Protein AF-A0AAW6TFB7-F1 (afdb_monomer_lite)

pLDDT: mean 73.5, std 18.52, range [32.44, 96.94]

Structure (mmCIF, N/CA/C/O backbone):
data_AF-A0AAW6TFB7-F1
#
_entry.id   AF-A0AAW6TFB7-F1
#
loop_
_atom_site.group_PDB
_atom_site.id
_atom_site.type_symbol
_atom_site.label_atom_id
_atom_site.label_alt_id
_atom_site.label_comp_id
_atom_site.label_asym_id
_atom_site.label_entity_id
_atom_site.label_seq_id
_atom_site.pdbx_PDB_ins_code
_atom_site.Cartn_x
_atom_site.Cartn_y
_atom_site.Cartn_z
_atom_site.occupancy
_atom_site.B_iso_or_equiv
_atom_site.auth_seq_id
_atom_site.auth_comp_id
_atom_site.auth_asym_id
_atom_site.auth_atom_id
_atom_site.pdbx_PDB_model_num
ATOM 1 N N . MET A 1 1 ? 3.424 -14.953 15.404 1.00 32.44 1 MET A N 1
ATOM 2 C CA . MET A 1 1 ? 2.040 -15.189 15.863 1.00 32.44 1 MET A CA 1
ATOM 3 C C . MET A 1 1 ? 1.141 -14.223 15.109 1.00 32.44 1 MET A C 1
ATOM 5 O O . MET A 1 1 ? 1.330 -13.026 15.264 1.00 32.44 1 MET A O 1
ATOM 9 N N . GLY A 1 2 ? 0.289 -14.714 14.208 1.00 36.44 2 GLY A N 1
ATOM 10 C CA . GLY A 1 2 ? -0.618 -13.869 13.423 1.00 36.44 2 GLY A CA 1
ATOM 11 C C . GLY A 1 2 ? -1.958 -13.736 14.136 1.00 36.44 2 GLY A C 1
ATOM 12 O O . GLY A 1 2 ? -2.576 -14.748 14.450 1.00 36.44 2 GLY A O 1
ATOM 13 N N . SER A 1 3 ? -2.389 -12.512 14.426 1.00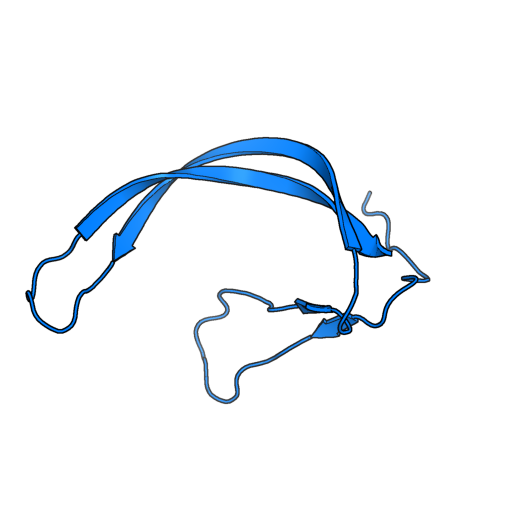 40.28 3 SER A N 1
ATOM 14 C CA . SER A 1 3 ? -3.722 -12.238 14.959 1.00 40.28 3 SER A CA 1
ATOM 15 C C . SER A 1 3 ? -4.740 -12.267 13.819 1.00 40.28 3 SER A C 1
ATOM 17 O O . SER A 1 3 ? -4.764 -11.400 12.949 1.00 40.28 3 SER A O 1
ATOM 19 N N . THR A 1 4 ? -5.592 -13.288 13.807 1.00 38.97 4 THR A N 1
ATOM 20 C CA . THR A 1 4 ? -6.770 -13.336 12.937 1.00 38.97 4 THR A CA 1
ATOM 21 C C . THR A 1 4 ? -7.858 -12.449 13.548 1.00 38.97 4 THR A C 1
ATOM 23 O O . THR A 1 4 ? -8.340 -12.719 14.645 1.00 38.97 4 THR A O 1
ATOM 26 N N . LEU A 1 5 ? -8.231 -11.369 12.858 1.00 41.84 5 LEU A N 1
ATOM 27 C CA . LEU A 1 5 ? -9.372 -10.517 13.214 1.00 41.84 5 LEU A CA 1
ATOM 28 C C . LEU A 1 5 ? -10.673 -11.277 12.911 1.00 41.84 5 LEU A C 1
ATOM 30 O O . LEU A 1 5 ? -11.011 -11.485 11.750 1.00 41.84 5 LEU A O 1
ATOM 34 N N . LEU A 1 6 ? -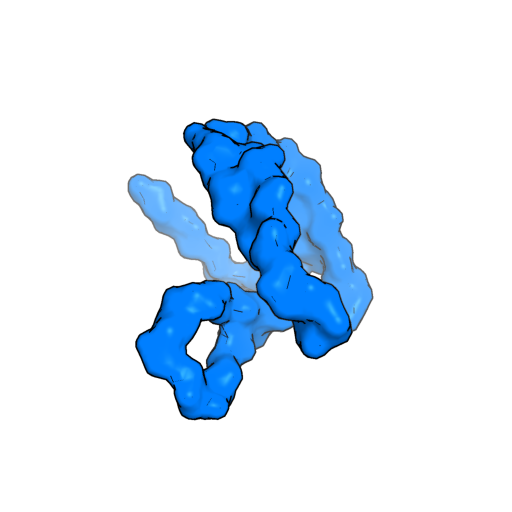11.377 -11.721 13.956 1.00 52.19 6 LEU A N 1
ATOM 35 C CA . LEU A 1 6 ? -12.533 -12.624 13.842 1.00 52.19 6 LEU A CA 1
ATOM 36 C C . LEU A 1 6 ? -13.872 -11.923 13.535 1.00 52.19 6 LEU A C 1
ATOM 38 O O . LEU A 1 6 ? -14.827 -12.607 13.180 1.00 52.19 6 LEU A O 1
ATOM 42 N N . SER A 1 7 ? -13.948 -10.587 13.611 1.00 53.69 7 SER A N 1
ATOM 43 C CA . SER A 1 7 ? -15.202 -9.840 13.392 1.00 53.69 7 SER A CA 1
ATOM 44 C C . SER A 1 7 ? -14.950 -8.445 12.798 1.00 53.69 7 SER A C 1
ATOM 46 O O . SER A 1 7 ? -14.920 -7.458 13.541 1.00 53.69 7 SER A O 1
ATOM 48 N N . PRO A 1 8 ? -14.723 -8.311 11.480 1.00 55.12 8 PRO A N 1
ATOM 49 C CA . PRO A 1 8 ? -14.591 -6.998 10.858 1.00 55.12 8 PRO A CA 1
ATOM 50 C C . PRO A 1 8 ? -15.921 -6.227 10.956 1.00 55.12 8 PRO A C 1
ATOM 52 O O . PRO A 1 8 ? -16.990 -6.784 10.723 1.00 55.12 8 PRO A O 1
ATOM 55 N N . ARG A 1 9 ? -15.866 -4.932 11.304 1.00 64.12 9 ARG A N 1
ATOM 56 C CA . ARG A 1 9 ? -17.059 -4.057 11.389 1.00 64.12 9 ARG A CA 1
ATOM 57 C C . ARG A 1 9 ? -17.687 -3.747 10.027 1.0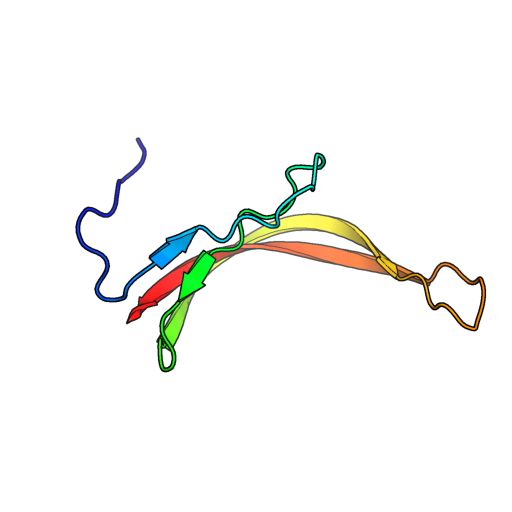0 64.12 9 ARG A C 1
ATOM 59 O O . ARG A 1 9 ? -18.820 -3.285 9.976 1.00 64.12 9 ARG A O 1
ATOM 66 N N . THR A 1 10 ? -16.954 -3.998 8.945 1.00 60.97 10 THR A N 1
ATOM 67 C CA . THR A 1 10 ? -17.408 -3.819 7.566 1.00 60.97 10 THR A CA 1
ATOM 68 C C . THR A 1 10 ? -17.229 -5.113 6.781 1.00 60.97 10 THR A C 1
ATOM 70 O O . THR A 1 10 ? -16.338 -5.910 7.082 1.00 60.97 10 THR A O 1
ATOM 73 N N . ASN A 1 11 ? -18.063 -5.321 5.765 1.00 63.41 11 ASN A N 1
ATOM 74 C CA . ASN A 1 11 ? -17.953 -6.486 4.896 1.00 63.41 11 ASN A CA 1
ATOM 75 C C . ASN A 1 11 ? -16.714 -6.362 4.005 1.00 63.41 11 ASN A C 1
ATOM 77 O O . ASN A 1 11 ? -16.468 -5.320 3.394 1.00 63.41 11 ASN A O 1
ATOM 81 N N . VAL A 1 12 ? -15.953 -7.449 3.938 1.00 58.31 12 VAL A N 1
ATOM 82 C CA . VAL A 1 12 ? -14.704 -7.554 3.190 1.00 58.31 12 VAL A CA 1
ATOM 83 C C . VAL A 1 12 ? -14.902 -8.608 2.112 1.00 58.31 12 VAL A C 1
ATOM 85 O O . VAL A 1 12 ? -15.135 -9.775 2.426 1.00 58.31 12 VAL A O 1
ATOM 88 N N . TYR A 1 13 ? -14.811 -8.210 0.846 1.00 59.88 13 TYR A N 1
ATOM 89 C CA . TYR A 1 13 ? -14.973 -9.129 -0.277 1.00 59.88 13 TYR A CA 1
ATOM 90 C C . TYR A 1 13 ? -13.626 -9.369 -0.942 1.00 59.88 13 TYR A C 1
ATOM 92 O O . TYR A 1 13 ? -12.934 -8.425 -1.321 1.00 59.88 13 TYR A O 1
ATOM 100 N N . VAL A 1 14 ? -13.264 -10.642 -1.097 1.00 55.78 14 VAL A N 1
ATOM 101 C CA . VAL A 1 14 ? -12.131 -11.023 -1.941 1.00 55.78 14 VAL A CA 1
ATOM 102 C C . VAL A 1 14 ? -12.592 -10.896 -3.384 1.00 55.78 14 VAL A C 1
ATOM 104 O O . VAL A 1 14 ? -13.426 -11.680 -3.840 1.00 55.78 14 VAL A O 1
ATOM 107 N N . PHE A 1 15 ? -12.065 -9.911 -4.102 1.00 56.44 15 PHE A N 1
ATOM 108 C CA . PHE A 1 15 ? -12.325 -9.778 -5.524 1.00 56.44 15 PHE A CA 1
ATOM 109 C C . PHE A 1 15 ? -11.294 -10.601 -6.296 1.00 56.44 15 PHE A C 1
ATOM 111 O O . PHE A 1 15 ? -10.086 -10.462 -6.109 1.00 56.44 15 PHE A O 1
ATOM 118 N N . LYS A 1 16 ? -11.776 -11.512 -7.145 1.00 58.03 16 LYS A N 1
ATOM 119 C CA . LYS A 1 16 ? -10.935 -12.297 -8.049 1.00 58.03 16 LYS A CA 1
ATOM 120 C C . LYS A 1 16 ? -11.309 -11.935 -9.478 1.00 58.03 16 LYS A C 1
ATOM 122 O O . LYS A 1 16 ? -12.397 -12.289 -9.932 1.00 58.03 16 LYS A O 1
ATOM 127 N N . GLN A 1 17 ? -10.404 -11.275 -10.196 1.00 56.78 17 GLN A N 1
ATOM 128 C CA . GLN A 1 17 ? -10.562 -11.103 -11.638 1.00 56.78 17 GLN A CA 1
ATOM 129 C C . GLN A 1 17 ? -10.562 -12.481 -12.321 1.00 56.78 17 GLN A C 1
ATOM 131 O O . GLN A 1 17 ? -9.709 -13.335 -12.069 1.00 56.78 17 GLN A O 1
ATOM 136 N N . LYS A 1 18 ? -11.572 -12.739 -13.156 1.00 54.25 18 LYS A N 1
ATOM 137 C CA . LYS A 1 18 ? -11.725 -14.009 -13.875 1.00 54.25 18 LYS A CA 1
ATOM 138 C C . LYS A 1 18 ? -10.705 -14.055 -15.023 1.00 54.25 18 LYS A C 1
ATOM 140 O O . LYS A 1 18 ? -10.735 -13.185 -15.882 1.00 54.25 18 LYS A O 1
ATOM 145 N N . GLY A 1 19 ? -9.841 -15.076 -15.053 1.00 56.28 19 GLY A N 1
ATOM 146 C CA . GLY A 1 19 ? -8.903 -15.318 -16.163 1.00 56.28 19 GLY A CA 1
ATOM 147 C C . GLY A 1 19 ? -7.489 -14.743 -16.004 1.00 56.28 19 GLY A C 1
ATOM 148 O O . GLY A 1 19 ? -6.753 -14.713 -16.985 1.00 56.28 19 GLY A O 1
ATOM 149 N N . THR A 1 20 ? -7.084 -14.302 -14.808 1.00 56.78 20 THR A N 1
ATOM 150 C CA . THR A 1 20 ? -5.713 -13.824 -14.559 1.00 56.78 20 THR A CA 1
ATOM 151 C C . THR A 1 20 ? -4.864 -14.900 -13.868 1.00 56.78 20 THR A C 1
ATOM 153 O O . THR A 1 20 ? -5.177 -15.361 -12.773 1.00 56.78 20 THR A O 1
ATOM 156 N N . ASP A 1 21 ? -3.779 -15.312 -14.530 1.00 50.06 21 ASP A N 1
ATOM 157 C CA . ASP A 1 21 ? -2.829 -16.342 -14.053 1.00 50.06 21 ASP A CA 1
ATOM 158 C C . ASP A 1 21 ? -1.667 -15.747 -13.233 1.00 50.06 21 ASP A C 1
ATOM 160 O O . ASP A 1 21 ? -0.833 -16.443 -12.656 1.00 50.06 21 ASP A O 1
ATOM 164 N N . LYS A 1 22 ? -1.594 -14.413 -13.186 1.00 49.69 22 LYS A N 1
ATOM 165 C CA . LYS A 1 22 ? -0.552 -13.654 -12.494 1.00 49.69 22 LYS A CA 1
ATOM 166 C C . LYS A 1 22 ? -1.162 -13.143 -11.196 1.00 49.69 22 LYS A C 1
ATOM 168 O O . LYS A 1 22 ? -1.860 -12.137 -11.197 1.00 49.69 22 LYS A O 1
ATOM 173 N N . GLY A 1 23 ? -0.955 -13.886 -10.110 1.00 46.53 23 GLY A N 1
ATOM 174 C CA . 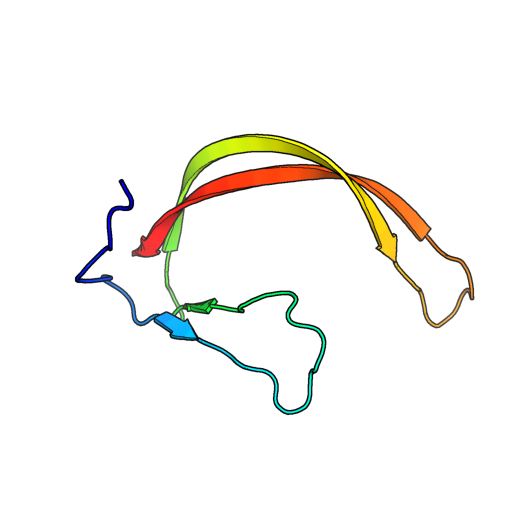GLY A 1 23 ? -1.510 -13.621 -8.778 1.00 46.53 23 GLY A CA 1
ATOM 175 C C . GLY A 1 23 ? -0.955 -12.373 -8.090 1.00 46.53 23 GLY A C 1
ATOM 176 O O . GLY A 1 23 ? -0.445 -12.467 -6.976 1.00 46.53 23 GLY A O 1
ATOM 177 N N . HIS A 1 24 ? -1.025 -11.215 -8.734 1.00 46.16 24 HIS A N 1
ATOM 178 C CA . HIS A 1 24 ? -0.602 -9.950 -8.160 1.00 46.16 24 HIS A CA 1
ATOM 179 C C . HIS A 1 24 ? -1.849 -9.138 -7.834 1.00 46.16 24 HIS A C 1
ATOM 181 O O . HIS A 1 24 ? -2.614 -8.806 -8.727 1.00 46.16 24 HIS A O 1
ATOM 187 N N . GLU A 1 25 ? -2.010 -8.870 -6.538 1.00 52.12 25 GLU A N 1
ATOM 188 C CA . GLU A 1 25 ? -3.104 -8.119 -5.914 1.00 52.12 25 GLU A CA 1
ATOM 189 C C . GLU A 1 25 ? -4.340 -8.980 -5.609 1.00 52.12 25 GLU A C 1
ATOM 191 O O . GLU A 1 25 ? -5.239 -9.201 -6.415 1.00 52.12 25 GLU A O 1
ATOM 196 N N . LYS A 1 26 ? -4.395 -9.480 -4.366 1.00 54.34 26 LYS A N 1
ATOM 197 C CA . LYS A 1 26 ? -5.676 -9.836 -3.751 1.00 54.34 26 LYS A CA 1
ATOM 198 C C . LYS A 1 26 ? -6.393 -8.519 -3.488 1.00 54.34 26 LYS A C 1
ATOM 200 O O . LYS A 1 26 ? -6.188 -7.906 -2.444 1.00 54.34 26 LYS A O 1
ATOM 205 N N . GLU A 1 27 ? -7.158 -8.060 -4.466 1.00 58.25 27 GLU A N 1
ATOM 206 C CA . GLU A 1 27 ? -8.017 -6.900 -4.301 1.00 58.25 27 GLU A CA 1
ATOM 207 C C . GLU A 1 27 ? -9.062 -7.218 -3.232 1.00 58.25 27 GLU A C 1
ATOM 209 O O . GLU A 1 27 ? -9.780 -8.223 -3.280 1.00 58.25 27 GLU A O 1
ATOM 214 N N . VAL A 1 28 ? -9.101 -6.361 -2.222 1.00 64.19 28 VAL A N 1
ATOM 215 C CA . VAL A 1 28 ? -10.069 -6.434 -1.143 1.00 64.19 28 VAL A CA 1
ATOM 216 C C . VAL A 1 28 ? -10.983 -5.232 -1.289 1.00 64.19 28 VAL A C 1
ATOM 218 O O . VAL A 1 28 ? -10.531 -4.092 -1.208 1.00 64.19 28 VAL A O 1
ATOM 221 N N . VAL A 1 29 ? -12.266 -5.490 -1.526 1.00 68.69 29 VAL A N 1
ATOM 222 C CA . VAL A 1 29 ? -13.268 -4.434 -1.682 1.00 68.69 29 VAL A CA 1
ATOM 223 C C . VAL A 1 29 ? -13.960 -4.215 -0.343 1.00 68.69 29 VAL A C 1
ATOM 225 O O . VAL A 1 29 ? -14.465 -5.163 0.266 1.00 68.69 29 VAL A O 1
ATOM 228 N N . PHE A 1 30 ? -13.986 -2.959 0.099 1.00 73.12 30 PHE A N 1
ATOM 229 C CA . PHE A 1 30 ? -14.742 -2.517 1.268 1.00 73.12 30 PHE A CA 1
ATOM 230 C C . PHE A 1 30 ? -16.111 -1.984 0.842 1.00 73.12 30 PHE A C 1
ATOM 232 O O . PHE A 1 30 ? -16.269 -1.470 -0.267 1.00 73.12 30 PHE A O 1
ATOM 239 N N . ALA A 1 31 ? -17.105 -2.090 1.726 1.00 74.38 31 ALA A N 1
ATOM 240 C CA . ALA A 1 31 ? -18.410 -1.483 1.489 1.00 74.38 31 ALA A CA 1
ATOM 241 C C . ALA A 1 31 ? -18.292 0.037 1.265 1.00 74.38 31 ALA A C 1
ATOM 243 O O . ALA A 1 31 ? -17.426 0.703 1.841 1.00 74.38 31 ALA A O 1
ATOM 244 N N . SER A 1 32 ? -19.188 0.591 0.444 1.00 74.19 32 SER A N 1
ATOM 245 C CA . SER A 1 32 ? -19.240 2.038 0.214 1.00 74.19 32 SER A CA 1
ATOM 246 C C . SER A 1 32 ? -19.433 2.786 1.537 1.00 74.19 32 SER A C 1
ATOM 248 O O . SER A 1 32 ? -20.261 2.395 2.359 1.00 74.19 32 SER A O 1
ATOM 250 N N . GLY A 1 33 ? -18.647 3.844 1.749 1.00 79.75 33 GLY A N 1
ATOM 251 C CA . GLY A 1 33 ? -18.638 4.620 2.993 1.00 79.75 33 GLY A CA 1
ATOM 252 C C . GLY A 1 33 ? -17.683 4.114 4.081 1.00 79.75 33 GLY A C 1
ATOM 253 O O . GLY A 1 33 ? -17.580 4.773 5.115 1.00 79.75 33 GLY A O 1
ATOM 254 N N . ALA A 1 34 ? -16.961 3.007 3.859 1.00 81.12 34 ALA A N 1
ATOM 255 C CA . ALA A 1 34 ? -15.927 2.547 4.786 1.00 81.12 34 ALA A CA 1
ATOM 256 C C . ALA A 1 34 ? -14.847 3.622 4.986 1.00 81.12 34 ALA A C 1
ATOM 258 O O . ALA A 1 34 ? -14.311 4.183 4.025 1.00 81.12 34 ALA A O 1
ATOM 259 N N . LYS A 1 35 ? -14.506 3.895 6.246 1.00 82.38 35 LYS A N 1
ATOM 260 C CA . LYS A 1 35 ? -13.445 4.834 6.613 1.00 82.38 35 LYS A CA 1
ATOM 261 C C . LYS A 1 35 ? -12.175 4.060 6.938 1.00 82.38 35 LYS A C 1
ATOM 263 O O . LYS A 1 35 ? -12.180 3.187 7.804 1.00 82.38 35 LYS A O 1
ATOM 268 N N . LEU A 1 36 ? -11.089 4.406 6.249 1.00 86.00 36 LEU A N 1
ATOM 269 C CA . LEU A 1 36 ? -9.751 3.880 6.507 1.00 86.00 36 LEU A CA 1
ATOM 270 C C . LEU A 1 36 ? -8.947 4.906 7.304 1.00 86.00 36 LEU A C 1
ATOM 272 O O . LEU A 1 36 ? -8.705 6.015 6.828 1.00 86.00 36 LEU A O 1
ATOM 276 N N . THR A 1 37 ? -8.494 4.526 8.494 1.00 89.00 37 THR A N 1
ATOM 277 C CA . THR A 1 37 ? -7.630 5.368 9.331 1.00 89.00 37 THR A CA 1
ATOM 278 C C . THR A 1 37 ? -6.242 4.746 9.400 1.00 89.00 37 THR A C 1
ATOM 280 O O . THR A 1 37 ? -6.091 3.637 9.915 1.00 89.00 37 THR A O 1
ATOM 283 N N . LYS A 1 38 ? -5.219 5.451 8.893 1.00 91.25 38 LYS A N 1
ATOM 284 C CA . LYS A 1 38 ? -3.815 5.019 8.993 1.00 91.25 38 LYS A CA 1
ATOM 285 C C . LYS A 1 38 ? -3.379 5.039 10.459 1.00 91.25 38 LYS A C 1
ATOM 287 O O . LYS A 1 38 ? -3.433 6.085 11.097 1.00 91.25 38 LYS A O 1
ATOM 292 N N . VAL A 1 39 ? -2.938 3.895 10.970 1.00 93.94 39 VAL A N 1
ATOM 293 C CA . VAL A 1 39 ? -2.429 3.733 12.341 1.00 93.94 39 VAL A CA 1
ATOM 294 C C . VAL A 1 39 ? -0.911 3.812 12.342 1.00 93.94 39 VAL A C 1
ATOM 296 O O . VAL A 1 39 ? -0.317 4.564 13.112 1.00 93.94 39 VAL A O 1
ATOM 299 N N . LYS A 1 40 ? -0.277 3.047 11.452 1.00 93.50 40 LYS A N 1
ATOM 300 C CA . LYS A 1 40 ? 1.176 2.936 11.368 1.00 93.50 40 LYS A CA 1
ATOM 301 C C . LYS A 1 40 ? 1.618 2.757 9.927 1.00 93.50 40 LYS A C 1
ATOM 303 O O . LYS A 1 40 ? 0.901 2.202 9.099 1.00 93.50 40 LYS A O 1
ATOM 308 N N . GLU A 1 41 ? 2.824 3.221 9.650 1.00 95.94 41 GLU A N 1
ATOM 309 C CA . GLU A 1 41 ? 3.502 3.069 8.373 1.00 95.94 41 GLU A CA 1
ATOM 310 C C . GLU A 1 41 ? 4.907 2.537 8.630 1.00 95.94 41 GLU A C 1
ATOM 312 O O . GLU A 1 41 ? 5.620 3.029 9.507 1.00 95.94 41 GLU A O 1
ATOM 317 N N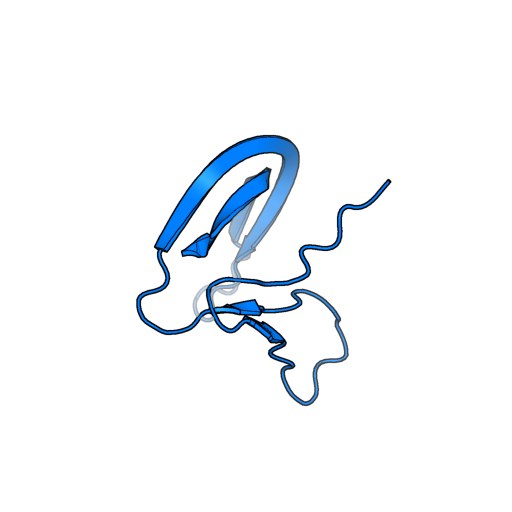 . HIS A 1 42 ? 5.294 1.504 7.891 1.00 95.88 42 HIS A N 1
ATOM 318 C CA . HIS A 1 42 ? 6.625 0.926 7.959 1.00 95.88 42 HIS A CA 1
ATOM 319 C C . HIS A 1 42 ? 7.234 0.893 6.565 1.00 95.88 42 HIS A C 1
ATOM 321 O O . HIS A 1 42 ? 6.725 0.219 5.671 1.00 95.88 42 HIS A O 1
ATOM 327 N N . TYR A 1 43 ? 8.315 1.645 6.381 1.00 96.00 43 TYR A N 1
ATOM 328 C CA . TYR A 1 43 ? 9.083 1.622 5.144 1.00 96.00 43 TYR A CA 1
ATOM 329 C C . TYR A 1 43 ? 9.746 0.258 4.957 1.00 96.00 43 TYR A C 1
ATOM 331 O O . TYR A 1 43 ? 10.337 -0.277 5.892 1.00 96.00 43 TYR A O 1
ATOM 339 N N . ILE A 1 44 ? 9.671 -0.273 3.739 1.00 96.00 44 ILE A N 1
ATOM 340 C CA . ILE A 1 44 ? 10.290 -1.547 3.375 1.00 96.00 44 ILE A CA 1
ATOM 341 C C . ILE A 1 44 ? 11.505 -1.309 2.485 1.00 96.00 44 ILE A C 1
ATOM 343 O O . ILE A 1 44 ? 12.615 -1.725 2.806 1.00 96.00 44 ILE A O 1
ATOM 347 N N . THR A 1 45 ? 11.297 -0.685 1.326 1.00 96.44 45 THR A N 1
ATOM 348 C CA . THR A 1 45 ? 12.331 -0.532 0.296 1.00 96.44 45 THR A CA 1
ATOM 349 C C . THR A 1 45 ? 11.896 0.477 -0.770 1.00 96.44 45 THR A C 1
ATOM 351 O O . THR A 1 45 ? 10.787 0.997 -0.703 1.00 96.44 45 THR A O 1
ATOM 354 N N . HIS A 1 46 ? 12.728 0.721 -1.782 1.00 96.94 46 HIS A N 1
ATOM 355 C CA . HIS A 1 46 ? 12.308 1.365 -3.026 1.00 96.94 46 HIS A CA 1
ATOM 356 C C . HIS A 1 46 ? 12.215 0.334 -4.160 1.00 96.94 46 HIS A C 1
ATOM 358 O O . HIS A 1 46 ? 12.988 -0.624 -4.217 1.00 96.94 46 HIS A O 1
ATOM 364 N N . ARG A 1 47 ? 11.283 0.536 -5.091 1.00 92.31 47 ARG A N 1
ATOM 365 C CA . ARG A 1 47 ? 11.168 -0.228 -6.341 1.00 92.31 47 ARG A CA 1
ATOM 366 C C . ARG A 1 47 ? 10.901 0.706 -7.509 1.00 92.31 47 ARG A C 1
ATOM 368 O O . ARG A 1 47 ? 10.300 1.761 -7.339 1.00 92.31 47 ARG A O 1
ATOM 375 N N . THR A 1 48 ? 11.343 0.310 -8.694 1.00 94.88 48 THR A N 1
ATOM 376 C CA . THR A 1 48 ? 11.015 1.032 -9.922 1.00 94.88 48 THR A CA 1
ATOM 377 C C . THR A 1 48 ? 9.586 0.692 -10.329 1.00 94.88 48 THR A C 1
ATOM 379 O O . THR A 1 48 ? 9.256 -0.474 -10.537 1.00 94.88 48 THR A O 1
ATOM 382 N N . ALA A 1 49 ? 8.734 1.709 -10.406 1.00 90.75 49 ALA A N 1
ATOM 383 C CA . ALA A 1 49 ? 7.422 1.631 -11.022 1.00 90.75 49 ALA A CA 1
ATOM 384 C C . ALA A 1 49 ? 7.547 1.963 -12.511 1.00 90.75 49 ALA A C 1
ATOM 386 O O . ALA A 1 49 ? 8.237 2.915 -12.885 1.00 90.75 49 ALA A O 1
ATOM 387 N N . TYR A 1 50 ? 6.849 1.188 -13.334 1.00 88.00 50 TYR A N 1
ATOM 388 C CA . TYR A 1 50 ? 6.844 1.319 -14.784 1.00 88.00 50 TYR A CA 1
ATOM 389 C C . TYR A 1 50 ? 5.452 1.733 -15.246 1.00 88.00 50 TYR A C 1
ATOM 391 O O . TYR A 1 50 ? 4.455 1.137 -14.837 1.00 88.00 50 TYR A O 1
ATOM 399 N N . LYS A 1 51 ? 5.379 2.734 -16.117 1.00 84.94 51 LYS A N 1
ATOM 400 C CA . LYS A 1 51 ? 4.158 3.112 -16.823 1.00 84.94 51 LYS A CA 1
ATOM 401 C C . LYS A 1 51 ? 4.401 2.975 -18.318 1.00 84.94 51 LYS A C 1
ATOM 403 O O . LYS A 1 51 ? 5.349 3.548 -18.850 1.00 84.94 51 LYS A O 1
ATOM 408 N N . SER A 1 52 ? 3.514 2.241 -18.979 1.00 79.75 52 SER A N 1
ATOM 409 C CA . SER A 1 52 ? 3.411 2.239 -20.434 1.00 79.75 52 SER A CA 1
ATOM 410 C C . SER A 1 52 ? 2.297 3.202 -20.831 1.00 79.75 52 SER A C 1
ATOM 412 O O . SER A 1 52 ? 1.188 3.129 -20.299 1.00 79.75 52 SER A O 1
ATOM 414 N N . ASP A 1 53 ? 2.615 4.152 -21.701 1.00 75.50 53 ASP A N 1
ATOM 415 C CA . ASP A 1 53 ? 1.635 5.012 -22.350 1.00 75.50 53 ASP A CA 1
ATOM 416 C C . ASP A 1 53 ? 1.403 4.499 -23.775 1.00 75.50 53 ASP A C 1
ATOM 418 O O . ASP A 1 53 ? 2.350 4.329 -24.546 1.00 75.50 53 ASP A O 1
ATOM 422 N N . ASN A 1 54 ? 0.137 4.250 -24.119 1.00 70.69 54 ASN A N 1
ATOM 423 C CA . ASN A 1 54 ? -0.258 3.681 -25.410 1.00 70.69 54 ASN A CA 1
ATOM 424 C C . ASN A 1 54 ? 0.116 4.585 -26.597 1.00 70.69 54 ASN A C 1
ATOM 426 O O . ASN A 1 54 ? 0.208 4.097 -27.720 1.00 70.69 54 ASN A O 1
ATOM 430 N N . ASN A 1 55 ? 0.343 5.882 -26.361 1.00 71.25 55 ASN A N 1
ATOM 431 C CA . ASN A 1 55 ? 0.574 6.859 -27.423 1.00 71.25 55 ASN A CA 1
ATOM 432 C C . ASN A 1 55 ? 2.052 7.150 -27.711 1.00 71.25 55 ASN A C 1
ATOM 434 O O . ASN A 1 55 ? 2.373 7.548 -28.828 1.00 71.25 55 ASN A O 1
ATOM 438 N N . SER A 1 56 ? 2.952 6.978 -26.740 1.00 64.69 56 SER A N 1
ATOM 439 C CA . SER A 1 56 ? 4.343 7.438 -26.871 1.00 64.69 56 SER A CA 1
ATOM 440 C C . SER A 1 56 ? 5.370 6.328 -27.109 1.00 64.69 56 SER A C 1
ATOM 442 O O . SER A 1 56 ? 6.534 6.645 -27.329 1.00 64.69 56 SER A O 1
ATOM 444 N N . GLN A 1 57 ? 4.984 5.041 -27.072 1.00 69.12 57 GLN A N 1
ATOM 445 C CA . GLN A 1 57 ? 5.907 3.879 -27.077 1.00 69.12 57 GLN A CA 1
ATOM 446 C C . GLN A 1 57 ? 7.060 3.989 -26.054 1.00 69.12 57 GLN A C 1
ATOM 448 O O . GLN A 1 57 ? 7.992 3.186 -26.061 1.00 69.12 57 GLN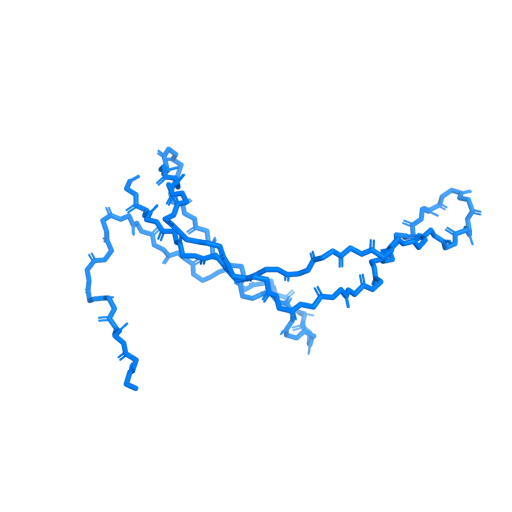 A O 1
ATOM 453 N N . GLN A 1 58 ? 6.998 4.966 -25.149 1.00 78.31 58 GLN A N 1
ATOM 454 C CA . GLN A 1 58 ? 8.056 5.292 -24.221 1.00 78.31 58 GLN A CA 1
ATOM 455 C C . GLN A 1 58 ? 7.725 4.659 -22.877 1.00 78.31 58 GLN A C 1
ATOM 457 O O . GLN A 1 58 ? 6.653 4.868 -22.305 1.00 78.31 58 GLN A O 1
ATOM 462 N N . LEU A 1 59 ? 8.671 3.876 -22.371 1.00 84.50 59 LEU A N 1
ATOM 463 C CA . LEU A 1 59 ? 8.609 3.359 -21.017 1.00 84.50 59 LEU A CA 1
ATOM 464 C C . LEU A 1 59 ? 8.957 4.495 -20.052 1.00 84.50 59 LEU A C 1
ATOM 466 O O . LEU A 1 59 ? 10.059 5.042 -20.101 1.00 84.50 59 LEU A O 1
ATOM 470 N N . LEU A 1 60 ? 8.009 4.865 -19.193 1.00 89.19 60 LEU A N 1
ATOM 471 C CA . LEU A 1 60 ? 8.254 5.819 -18.118 1.00 89.19 60 LEU A CA 1
ATOM 472 C C . LEU A 1 60 ? 8.582 5.055 -16.841 1.00 89.19 60 LEU A C 1
ATOM 474 O O . LEU A 1 60 ? 7.810 4.200 -16.403 1.00 89.19 60 LEU A O 1
ATOM 478 N N . GLU A 1 61 ? 9.713 5.395 -16.232 1.00 93.44 61 GLU A N 1
ATOM 479 C CA . GLU A 1 61 ? 10.224 4.737 -15.033 1.00 93.44 61 GLU A CA 1
ATOM 480 C C . GLU A 1 61 ? 10.338 5.728 -13.879 1.00 93.44 61 GLU A C 1
ATOM 482 O O . GLU A 1 61 ? 10.754 6.876 -14.056 1.00 93.44 61 GLU A O 1
ATOM 487 N N . LYS A 1 62 ? 9.980 5.288 -12.671 1.00 94.44 62 LYS A N 1
ATOM 488 C CA . LYS A 1 62 ? 10.137 6.085 -11.453 1.00 94.44 62 LYS A CA 1
ATOM 489 C C . LYS A 1 62 ? 10.508 5.198 -10.277 1.00 94.44 62 LYS A C 1
ATOM 491 O O . LYS A 1 62 ? 9.776 4.268 -9.952 1.00 94.44 62 LYS A O 1
ATOM 496 N N . LEU A 1 63 ? 11.597 5.522 -9.585 1.00 96.75 63 LEU A N 1
ATOM 497 C CA . LEU A 1 63 ? 11.913 4.897 -8.303 1.00 96.75 63 LEU A CA 1
ATOM 498 C C . LEU A 1 63 ? 10.926 5.404 -7.238 1.00 96.75 63 LEU A C 1
ATOM 500 O O . LEU A 1 63 ? 10.836 6.608 -6.997 1.00 96.75 63 LEU A O 1
ATOM 504 N N . VAL A 1 64 ? 10.170 4.499 -6.617 1.00 95.62 64 VAL A N 1
ATOM 505 C CA . VAL A 1 64 ? 9.155 4.819 -5.605 1.00 95.62 64 VAL A CA 1
ATOM 506 C C . VAL A 1 64 ? 9.378 4.016 -4.320 1.00 95.62 64 VAL A C 1
ATOM 508 O O . VAL A 1 64 ? 9.791 2.857 -4.392 1.00 95.62 64 VAL A O 1
ATOM 511 N N . PRO A 1 65 ? 9.122 4.597 -3.138 1.00 96.06 65 PRO A N 1
ATOM 512 C CA . PRO A 1 65 ? 9.170 3.864 -1.879 1.00 96.06 65 PRO A CA 1
ATOM 513 C C . PRO A 1 65 ? 7.962 2.926 -1.727 1.00 96.06 65 PRO A C 1
ATOM 515 O O . PRO A 1 65 ? 6.846 3.247 -2.132 1.00 96.06 65 PRO A O 1
ATOM 518 N N . ILE A 1 66 ? 8.190 1.774 -1.104 1.00 93.50 66 ILE A N 1
ATOM 519 C CA . ILE A 1 66 ? 7.185 0.781 -0.722 1.00 93.50 66 ILE A CA 1
ATOM 520 C C . ILE A 1 66 ? 7.084 0.749 0.800 1.00 93.50 66 ILE A C 1
ATOM 522 O O . ILE A 1 66 ? 8.095 0.632 1.501 1.00 93.50 66 ILE A O 1
ATOM 526 N N . TYR A 1 67 ? 5.848 0.780 1.292 1.00 93.62 67 TYR A N 1
ATOM 527 C CA . TYR A 1 67 ? 5.513 0.727 2.710 1.00 93.62 67 TYR A CA 1
ATOM 528 C C . TYR A 1 67 ? 4.530 -0.408 3.000 1.00 93.62 67 TYR A C 1
ATOM 530 O O . TYR A 1 67 ? 3.748 -0.806 2.139 1.00 93.62 67 TYR A O 1
ATOM 538 N N . VAL A 1 68 ? 4.533 -0.882 4.244 1.00 92.50 68 VAL A N 1
ATOM 539 C CA . VAL A 1 68 ? 3.439 -1.656 4.837 1.00 92.50 68 VAL A CA 1
ATOM 540 C C . VAL A 1 68 ? 2.665 -0.736 5.770 1.00 92.50 68 VAL A C 1
ATOM 542 O O . VAL A 1 68 ? 3.256 -0.065 6.620 1.00 92.50 68 VAL A O 1
ATOM 545 N N . LEU A 1 69 ? 1.345 -0.703 5.599 1.00 90.06 69 LEU A N 1
ATOM 546 C CA . LEU A 1 69 ? 0.446 0.133 6.384 1.00 90.06 69 LEU A CA 1
ATOM 547 C C . LEU A 1 69 ? -0.396 -0.727 7.320 1.00 90.06 69 LEU A C 1
ATOM 549 O O . LEU A 1 69 ? -0.981 -1.727 6.907 1.00 90.06 69 LEU A O 1
ATOM 553 N N . GLU A 1 70 ? -0.497 -0.291 8.567 1.00 88.50 70 GLU A N 1
ATOM 554 C CA . GLU A 1 70 ? -1.520 -0.753 9.494 1.00 88.50 70 GLU A CA 1
ATOM 555 C C . GLU A 1 70 ? -2.683 0.236 9.429 1.00 88.50 70 GLU A C 1
ATOM 557 O O . GLU A 1 70 ? -2.497 1.442 9.635 1.00 88.50 70 GLU A O 1
ATOM 562 N N . VAL A 1 71 ? -3.873 -0.263 9.100 1.00 86.75 71 VAL A N 1
ATOM 563 C CA . VAL A 1 71 ? -5.073 0.554 8.916 1.00 86.75 71 VAL A CA 1
ATOM 564 C C . VAL A 1 71 ? -6.227 -0.008 9.729 1.00 86.75 71 VAL A C 1
ATOM 566 O O . VAL A 1 71 ? -6.456 -1.215 9.760 1.00 86.75 71 VAL A O 1
ATOM 569 N N . ASN A 1 72 ? -6.981 0.890 10.353 1.00 85.31 72 ASN A N 1
ATOM 570 C CA . ASN A 1 72 ? -8.273 0.569 10.939 1.00 85.31 72 ASN A CA 1
ATOM 571 C C . ASN A 1 72 ? -9.372 0.814 9.912 1.00 85.31 72 ASN A C 1
ATOM 573 O O . ASN A 1 72 ? -9.315 1.791 9.165 1.00 85.31 72 ASN A O 1
ATOM 577 N N . ILE A 1 73 ? -10.378 -0.057 9.920 1.00 82.19 73 ILE A N 1
ATOM 578 C CA . ILE A 1 73 ? -11.524 0.006 9.013 1.00 82.19 73 ILE A CA 1
ATOM 579 C C . ILE A 1 73 ? -12.798 0.083 9.852 1.00 82.19 73 ILE A C 1
ATOM 581 O O . ILE A 1 73 ? -13.008 -0.756 10.734 1.00 82.19 73 ILE A O 1
ATOM 585 N N . SER A 1 74 ? -13.634 1.089 9.595 1.00 78.19 74 SER A N 1
ATOM 586 C CA . SER A 1 74 ? -14.919 1.307 10.278 1.00 78.19 74 SER A CA 1
ATOM 587 C C . SER A 1 74 ? -16.019 1.720 9.325 1.00 78.19 74 SER A C 1
ATOM 589 O O . SER A 1 74 ? -15.699 2.516 8.410 1.00 78.19 74 SER A O 1
#

Radius of gyration: 16.76 Å; chains: 1; bounding box: 32×24×43 Å

Foldseek 3Di:
DDDDPPDAPWDWDQDDDPPDPPPDDRDIDTPPPKDKDWDDKAWDAWDWDWDDDPPPNDIDIDTDTDIDTDIHID

Organism: Faucicola osloensis (NCBI:txid34062)

Sequence (74 aa):
MGSTLLSPRTNVYVFKQKGTDKGHEKEVVFASGAKLTKVKEHYITHRTAYKSDNNSQQLLEKLVPIYVLEVNIS

Secondary structure (DSSP, 8-state):
-----S--SS-EEEE--TT--S----EEEEPTTPPEEEEEEEEEEEEEEEEE-TTT-PEEEEEEEEEEEEEEE-